Protein AF-A0A0Q8QS57-F1 (afdb_monomer_lite)

Secondary structure (DSSP, 8-state):
-------------------THHHHHHHHHHHHHHHHHHHHHHHHHHHHHHHTTT-HHHHHHHHHHHHHHHHHHHHHHHHHHHHHHHHHHHHHHHHHHHT--

Radius of gyration: 24.94 Å; chains: 1; bounding box: 42×61×68 Å

Foldseek 3Di:
DDDDDDDDDPDDPPPPPPPPVNLVVLVVVLQVLLVVLQVLLVVLQVVLVVCCPPNVVSSVVSNVSSVVSNVVSVVSVVVNVVVVVVVVVVVVVVCVVVVVD

pLDDT: mean 86.12, std 20.09, range [37.53, 98.81]

Sequence (101 aa):
MTETCTPGAPDGEASVTLPDDSMDRLRTMLMTQATDLDVMFAELIGKAATNIDQWPTTAERLVRLALRAQSNCRASLDTLARAERALLRAREREAIRNGDA

Structure (mmCIF, N/CA/C/O backbone):
data_AF-A0A0Q8QS57-F1
#
_entry.id   AF-A0A0Q8QS57-F1
#
loop_
_atom_site.group_PDB
_atom_site.id
_atom_site.type_symbol
_atom_site.label_atom_id
_atom_site.label_alt_id
_atom_site.label_comp_id
_atom_site.label_asym_id
_atom_site.label_entity_id
_atom_site.label_seq_id
_atom_site.pdbx_PDB_ins_code
_atom_site.Cartn_x
_atom_site.Cartn_y
_atom_site.Cartn_z
_atom_site.occupancy
_atom_site.B_iso_or_equiv
_atom_site.auth_seq_id
_atom_site.auth_comp_id
_atom_site.auth_asym_id
_atom_site.auth_atom_id
_atom_site.pdbx_PDB_model_num
ATOM 1 N N . MET A 1 1 ? 18.694 48.464 -44.560 1.00 39.12 1 MET A N 1
ATOM 2 C CA . MET A 1 1 ? 19.518 47.289 -44.214 1.00 39.12 1 MET A CA 1
ATOM 3 C C . MET A 1 1 ? 19.051 46.803 -42.857 1.00 39.12 1 MET A C 1
ATOM 5 O O . MET A 1 1 ? 19.425 47.388 -41.855 1.00 39.12 1 MET A O 1
ATOM 9 N N . THR A 1 2 ? 18.134 45.843 -42.839 1.00 39.44 2 THR A N 1
ATOM 10 C CA . THR A 1 2 ? 17.601 45.232 -41.616 1.00 39.44 2 THR A CA 1
ATOM 11 C C . THR A 1 2 ? 18.041 43.778 -41.621 1.00 39.44 2 THR A C 1
ATOM 13 O O . THR A 1 2 ? 17.672 43.039 -42.534 1.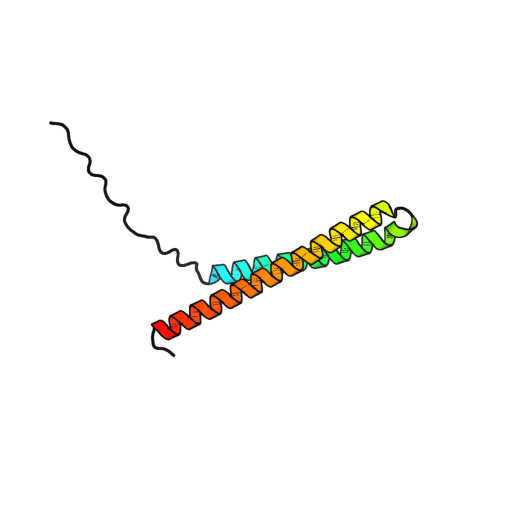00 39.44 2 THR A O 1
ATOM 16 N N . GLU A 1 3 ? 18.883 43.413 -40.658 1.00 42.62 3 GLU A N 1
ATOM 17 C CA . GLU A 1 3 ? 19.340 42.043 -40.441 1.00 42.62 3 GLU A CA 1
ATOM 18 C C . GLU A 1 3 ? 18.151 41.123 -40.156 1.00 42.62 3 GLU A C 1
ATOM 20 O O . GLU A 1 3 ? 17.318 41.381 -39.287 1.00 42.62 3 GLU A O 1
ATOM 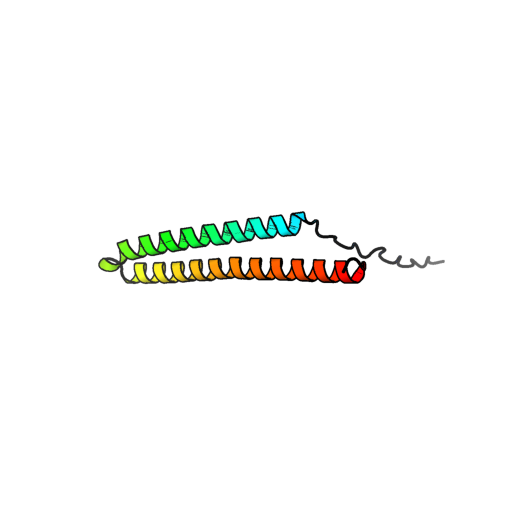25 N N . THR A 1 4 ? 18.076 40.039 -40.918 1.00 39.94 4 THR A N 1
ATOM 26 C CA . THR A 1 4 ? 17.167 38.923 -40.692 1.00 39.94 4 THR A CA 1
ATOM 27 C C . THR A 1 4 ? 17.782 38.006 -39.640 1.00 39.94 4 THR A C 1
ATOM 29 O O . THR A 1 4 ? 18.767 37.324 -39.913 1.00 39.94 4 THR A O 1
ATOM 32 N N . CYS A 1 5 ? 17.204 37.993 -38.440 1.00 37.53 5 CYS A N 1
ATOM 33 C CA . CYS A 1 5 ? 17.511 37.005 -37.411 1.00 37.53 5 CYS A CA 1
ATOM 34 C C . CYS A 1 5 ? 16.908 35.653 -37.824 1.00 37.53 5 CYS A C 1
ATOM 36 O O . CYS A 1 5 ? 15.688 35.482 -37.844 1.00 37.53 5 CYS A O 1
ATOM 38 N N . THR A 1 6 ? 17.765 34.713 -38.205 1.00 51.81 6 THR A N 1
ATOM 39 C CA . THR A 1 6 ? 17.410 33.317 -38.469 1.00 51.81 6 THR A CA 1
ATOM 40 C C . THR A 1 6 ? 17.229 32.590 -37.130 1.00 51.81 6 THR A C 1
ATOM 42 O O . THR A 1 6 ? 18.133 32.665 -36.295 1.00 51.81 6 THR A O 1
ATOM 45 N N . PRO A 1 7 ? 16.122 31.867 -36.881 1.00 48.03 7 PRO A N 1
ATOM 46 C CA . PRO A 1 7 ? 15.993 31.064 -35.673 1.00 48.03 7 PRO A CA 1
ATOM 47 C C . PRO A 1 7 ? 16.840 29.793 -35.819 1.00 48.03 7 PRO A C 1
ATOM 49 O O . PRO A 1 7 ? 16.558 28.938 -36.659 1.00 48.03 7 PRO A O 1
ATOM 52 N N . GLY A 1 8 ? 17.900 29.693 -35.014 1.00 45.22 8 GLY A N 1
ATOM 53 C CA . GLY A 1 8 ? 18.661 28.459 -34.835 1.00 45.22 8 GLY A CA 1
ATOM 54 C C . GLY A 1 8 ? 17.764 27.367 -34.254 1.00 45.22 8 GLY A C 1
ATOM 55 O O . GLY A 1 8 ? 16.983 27.618 -33.334 1.00 45.22 8 GLY A O 1
ATOM 56 N N . ALA A 1 9 ? 17.849 26.173 -34.835 1.00 53.62 9 ALA A N 1
ATOM 57 C CA . ALA A 1 9 ? 17.140 24.992 -34.370 1.00 53.62 9 ALA A CA 1
ATOM 58 C C . ALA A 1 9 ? 17.537 24.665 -32.917 1.00 53.62 9 ALA A C 1
ATOM 60 O O . ALA A 1 9 ? 18.713 24.803 -32.576 1.00 53.62 9 ALA A O 1
ATOM 61 N N . PRO A 1 10 ? 16.608 24.220 -32.053 1.00 54.84 10 PRO A N 1
ATOM 62 C CA . PRO A 1 10 ? 17.003 23.598 -30.802 1.00 54.84 10 PRO A CA 1
ATOM 63 C C . PRO A 1 10 ? 17.635 22.241 -31.122 1.00 54.84 10 PRO A C 1
ATOM 65 O O . PRO A 1 10 ? 16.951 21.274 -31.460 1.00 54.84 10 PRO A O 1
ATOM 68 N N . ASP A 1 11 ? 18.962 22.215 -31.056 1.00 48.53 11 ASP A N 1
ATOM 69 C CA . ASP A 1 11 ? 19.768 21.007 -31.056 1.00 48.53 11 ASP A CA 1
ATOM 70 C C . ASP A 1 11 ? 19.328 20.068 -29.930 1.00 48.53 11 ASP A C 1
ATOM 72 O O . ASP A 1 11 ? 19.169 20.473 -28.778 1.00 48.53 11 ASP A O 1
ATOM 76 N N . GLY A 1 12 ? 19.228 18.788 -30.280 1.00 48.16 12 GLY A N 1
ATOM 77 C CA . GLY A 1 12 ? 19.364 17.685 -29.343 1.00 48.16 12 GLY A CA 1
ATOM 78 C C . GLY A 1 12 ? 18.121 17.399 -28.515 1.00 48.16 12 GLY A C 1
ATOM 79 O O . GLY A 1 12 ? 17.920 17.954 -27.437 1.00 48.16 12 GLY A O 1
ATOM 80 N N . GLU A 1 13 ? 17.354 16.403 -28.957 1.00 42.34 13 GLU A N 1
ATOM 81 C CA . GLU A 1 13 ? 16.586 15.583 -28.031 1.00 42.34 13 GLU A CA 1
ATOM 82 C C . GLU A 1 13 ? 17.560 15.024 -26.991 1.00 42.34 13 GLU A C 1
ATOM 84 O O . GLU A 1 13 ? 18.310 14.080 -27.244 1.00 42.34 13 GLU A O 1
ATOM 89 N N . ALA A 1 14 ? 17.595 15.658 -25.821 1.00 40.78 14 ALA A N 1
ATOM 90 C CA . ALA A 1 14 ? 18.214 15.089 -24.648 1.00 40.78 14 ALA A CA 1
ATOM 91 C C . ALA A 1 14 ? 17.465 13.784 -24.370 1.00 40.78 14 ALA A C 1
ATOM 93 O O . ALA A 1 14 ? 16.377 13.797 -23.790 1.00 40.78 14 ALA A O 1
ATOM 94 N N . SER A 1 15 ? 18.024 12.654 -24.813 1.00 44.19 15 SER A N 1
ATOM 95 C CA . SER A 1 15 ? 17.601 11.356 -24.320 1.00 44.19 15 SER A CA 1
ATOM 96 C C . SER A 1 15 ? 17.883 11.390 -22.825 1.00 44.19 15 SER A C 1
ATOM 98 O O . SER A 1 15 ? 19.026 11.248 -22.386 1.00 44.19 15 SER A O 1
ATOM 100 N N . VAL A 1 16 ? 16.854 11.676 -22.032 1.00 49.44 16 VAL A N 1
ATOM 101 C CA . VAL A 1 16 ? 16.900 11.488 -20.590 1.00 49.44 16 VAL A CA 1
ATOM 102 C C . VAL A 1 16 ? 17.007 9.985 -20.399 1.00 49.44 16 VAL A C 1
ATOM 104 O O . VAL A 1 16 ? 16.013 9.271 -20.289 1.00 49.44 16 VAL A O 1
ATOM 107 N N . THR A 1 17 ? 18.239 9.489 -20.434 1.00 48.50 17 THR A N 1
ATOM 108 C CA . THR A 1 17 ? 18.583 8.168 -19.948 1.00 48.50 17 THR A CA 1
ATOM 109 C C . THR A 1 17 ? 18.347 8.257 -18.453 1.00 48.50 17 THR A C 1
ATOM 111 O O . THR A 1 17 ? 19.196 8.754 -17.717 1.00 48.50 17 THR A O 1
ATOM 114 N N . LEU A 1 18 ? 17.137 7.902 -18.014 1.00 54.28 18 LEU A N 1
ATOM 115 C CA . LEU A 1 18 ? 16.846 7.729 -16.598 1.00 54.28 18 LEU A CA 1
ATOM 116 C C . LEU A 1 18 ? 17.911 6.761 -16.072 1.00 54.28 18 LEU A C 1
ATOM 118 O O . LEU A 1 18 ? 17.961 5.627 -16.554 1.00 54.28 18 LEU A O 1
ATOM 122 N N . PRO A 1 19 ? 18.800 7.194 -15.161 1.00 62.84 19 PRO A N 1
ATOM 123 C CA . PRO A 1 19 ? 19.812 6.303 -14.613 1.00 62.84 19 PRO A CA 1
ATOM 124 C C . PRO A 1 19 ? 19.113 5.088 -14.001 1.00 62.84 19 PRO A C 1
ATOM 126 O O . PRO A 1 19 ? 18.013 5.254 -13.473 1.00 62.84 19 PRO A O 1
ATOM 129 N N . ASP A 1 20 ? 19.727 3.903 -14.032 1.00 63.94 20 ASP A N 1
ATOM 130 C CA . ASP A 1 20 ? 19.178 2.666 -13.430 1.00 63.94 20 ASP A CA 1
ATOM 131 C C . ASP A 1 20 ? 18.755 2.897 -11.948 1.00 63.94 20 ASP A C 1
ATOM 133 O O . ASP A 1 20 ? 17.744 2.371 -11.485 1.00 63.94 20 ASP A O 1
ATOM 137 N N . ASP A 1 21 ? 19.417 3.847 -11.266 1.00 77.44 21 ASP A N 1
ATOM 138 C CA . ASP A 1 21 ? 19.077 4.415 -9.942 1.00 77.44 21 ASP A CA 1
ATOM 139 C C . ASP A 1 21 ? 17.618 4.928 -9.826 1.00 77.44 21 ASP A C 1
ATOM 141 O O . ASP A 1 21 ? 17.012 4.930 -8.758 1.00 77.44 21 ASP A O 1
ATOM 145 N N . SER A 1 22 ? 16.988 5.327 -10.929 1.00 87.25 22 SER A N 1
ATOM 146 C CA . SER A 1 22 ? 15.606 5.828 -10.946 1.00 87.25 22 SER A CA 1
ATOM 147 C C . SER A 1 22 ? 14.600 4.742 -10.564 1.00 87.25 22 SER A C 1
ATOM 149 O O . SER A 1 22 ? 13.637 5.016 -9.843 1.00 87.25 22 SER A O 1
ATOM 151 N N . MET A 1 23 ? 14.825 3.506 -11.019 1.00 91.12 23 MET A N 1
ATOM 152 C CA . MET A 1 23 ? 13.970 2.368 -10.677 1.00 91.12 23 MET A CA 1
ATOM 153 C C . MET A 1 23 ? 14.195 1.910 -9.237 1.00 91.12 23 MET A C 1
ATOM 155 O O . MET A 1 23 ? 13.224 1.604 -8.544 1.00 91.12 23 MET A O 1
ATOM 159 N N . ASP A 1 24 ? 15.435 1.952 -8.751 1.00 92.19 24 ASP A N 1
ATOM 160 C CA . ASP A 1 24 ? 15.755 1.644 -7.354 1.00 92.19 24 ASP A CA 1
ATOM 161 C C . ASP A 1 24 ? 15.137 2.665 -6.387 1.00 92.19 24 ASP A C 1
ATOM 163 O O . ASP A 1 24 ? 14.552 2.293 -5.361 1.00 92.19 24 ASP A O 1
ATOM 167 N N . ARG A 1 25 ? 15.160 3.955 -6.744 1.00 93.44 25 ARG A N 1
ATOM 168 C CA . ARG A 1 25 ? 14.460 5.015 -6.001 1.00 93.44 25 ARG A CA 1
ATOM 169 C C . ARG A 1 25 ? 12.949 4.818 -6.006 1.00 93.44 25 ARG A C 1
ATOM 171 O O . ARG A 1 25 ? 12.326 4.932 -4.950 1.00 93.44 25 ARG A O 1
ATOM 178 N N . LEU A 1 26 ? 12.356 4.495 -7.159 1.00 94.75 26 LEU A N 1
ATOM 179 C CA . LEU A 1 26 ? 10.921 4.212 -7.271 1.00 94.75 26 LEU A CA 1
ATOM 180 C C . LEU A 1 26 ? 10.524 3.016 -6.396 1.00 94.75 26 LEU A C 1
ATOM 182 O O . LEU A 1 26 ? 9.553 3.103 -5.643 1.00 94.75 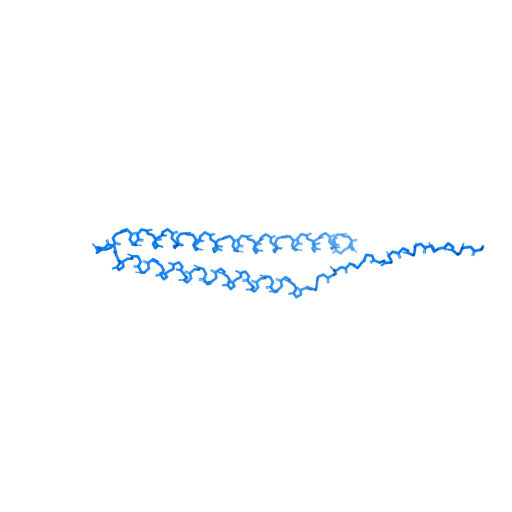26 LEU A O 1
ATOM 186 N N . ARG A 1 27 ? 11.295 1.924 -6.459 1.00 96.50 27 ARG A N 1
ATOM 187 C CA . ARG A 1 27 ? 11.100 0.729 -5.632 1.00 96.50 27 ARG A CA 1
ATOM 188 C C . ARG A 1 27 ? 11.162 1.065 -4.152 1.00 96.50 27 ARG A C 1
ATOM 190 O O . ARG A 1 27 ? 10.256 0.688 -3.413 1.00 96.50 27 ARG A O 1
ATOM 197 N N . THR A 1 28 ? 12.196 1.789 -3.736 1.00 97.19 28 THR A N 1
ATOM 198 C CA . THR A 1 28 ? 12.370 2.208 -2.342 1.00 97.19 28 THR A CA 1
ATOM 199 C C . THR A 1 28 ? 11.181 3.043 -1.880 1.00 97.19 28 THR A C 1
ATOM 201 O O . THR A 1 28 ? 10.555 2.716 -0.878 1.00 97.19 28 THR A O 1
ATOM 204 N N . MET A 1 29 ? 10.801 4.067 -2.648 1.00 97.75 29 MET A N 1
ATOM 205 C CA . MET A 1 29 ? 9.674 4.938 -2.318 1.00 97.75 29 MET A CA 1
ATOM 206 C C . MET A 1 29 ? 8.356 4.161 -2.195 1.00 97.75 29 MET A C 1
ATOM 208 O O . MET A 1 29 ? 7.640 4.333 -1.210 1.00 97.75 29 MET A O 1
ATOM 212 N N . LEU A 1 30 ? 8.022 3.309 -3.170 1.00 98.19 30 LEU A N 1
ATOM 213 C CA . LEU A 1 30 ? 6.758 2.566 -3.169 1.00 98.19 30 LEU A CA 1
ATOM 214 C C . LEU A 1 30 ? 6.709 1.492 -2.075 1.00 98.19 30 LEU A C 1
ATOM 216 O O . LEU A 1 30 ? 5.648 1.292 -1.486 1.00 98.19 30 LEU A O 1
ATOM 220 N N . MET A 1 31 ? 7.835 0.840 -1.766 1.00 98.44 31 MET A N 1
ATOM 221 C CA . MET A 1 31 ? 7.917 -0.114 -0.654 1.00 98.44 31 MET A CA 1
ATOM 222 C C . MET A 1 31 ? 7.775 0.575 0.705 1.00 98.44 31 MET A C 1
ATOM 224 O O . MET A 1 31 ? 7.033 0.084 1.558 1.00 98.44 31 MET A O 1
ATOM 228 N N . THR A 1 32 ? 8.422 1.729 0.901 1.00 98.38 32 THR A N 1
ATOM 229 C CA . THR A 1 32 ? 8.247 2.537 2.116 1.00 98.38 32 THR A CA 1
ATOM 230 C C . THR A 1 32 ? 6.792 2.970 2.273 1.00 98.38 32 THR A C 1
ATOM 232 O O . THR A 1 32 ? 6.192 2.714 3.312 1.00 98.38 32 THR A O 1
ATOM 235 N N . GLN A 1 33 ? 6.172 3.512 1.218 1.00 98.44 33 GLN A N 1
ATOM 236 C CA . GLN A 1 33 ? 4.754 3.889 1.249 1.00 98.44 33 GLN A CA 1
ATOM 237 C C . GLN A 1 33 ? 3.837 2.707 1.583 1.00 98.44 33 GLN A C 1
ATOM 239 O O . GLN A 1 33 ? 2.922 2.853 2.390 1.00 98.44 33 GLN A O 1
ATOM 244 N N . ALA A 1 34 ? 4.065 1.539 0.972 1.00 98.62 34 ALA A N 1
ATOM 245 C CA . ALA A 1 34 ? 3.267 0.348 1.248 1.00 98.62 34 ALA A CA 1
ATOM 246 C C . ALA A 1 34 ? 3.385 -0.083 2.719 1.00 98.62 34 ALA A C 1
ATOM 248 O O . ALA A 1 34 ? 2.373 -0.418 3.333 1.00 98.62 34 ALA A O 1
ATOM 249 N N . THR A 1 35 ? 4.593 -0.018 3.282 1.00 98.56 35 THR A N 1
ATOM 250 C CA . THR A 1 35 ? 4.861 -0.353 4.688 1.00 98.56 35 THR A CA 1
ATOM 251 C C . THR A 1 35 ? 4.171 0.631 5.635 1.00 98.56 35 THR A C 1
ATOM 253 O O . THR A 1 35 ? 3.451 0.210 6.538 1.00 98.56 35 THR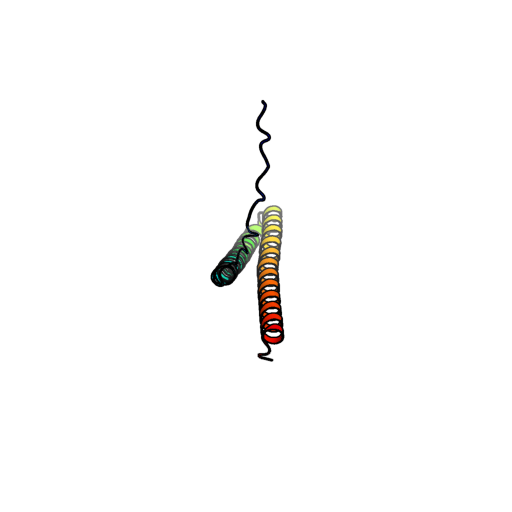 A O 1
ATOM 256 N N . ASP A 1 36 ? 4.308 1.937 5.396 1.00 98.62 36 ASP A N 1
ATOM 257 C CA . ASP A 1 36 ? 3.693 2.974 6.233 1.00 98.62 36 ASP A CA 1
ATOM 258 C C . ASP A 1 36 ? 2.158 2.888 6.225 1.00 98.62 36 ASP A C 1
ATOM 260 O O . ASP A 1 36 ? 1.501 3.074 7.252 1.00 98.62 36 ASP A O 1
ATOM 264 N N . LEU A 1 37 ? 1.565 2.571 5.070 1.00 98.75 37 LEU A N 1
ATOM 265 C CA . LEU A 1 37 ? 0.118 2.406 4.926 1.00 98.75 37 LEU A CA 1
ATOM 266 C C . LEU A 1 37 ? -0.409 1.147 5.628 1.00 98.75 37 LEU A C 1
ATOM 268 O O . LEU A 1 37 ? -1.530 1.173 6.141 1.00 98.75 37 LEU A O 1
ATOM 272 N N . ASP A 1 38 ? 0.375 0.068 5.674 1.00 98.44 38 ASP A N 1
ATOM 273 C CA . ASP A 1 38 ? 0.027 -1.144 6.424 1.00 98.44 38 ASP A CA 1
ATOM 274 C C . ASP A 1 38 ? 0.080 -0.902 7.940 1.00 98.44 38 ASP A C 1
ATOM 276 O O . ASP A 1 38 ? -0.869 -1.221 8.662 1.00 98.44 38 ASP A O 1
ATOM 280 N N . VAL A 1 39 ? 1.121 -0.209 8.417 1.00 98.62 39 VAL A N 1
ATOM 281 C CA .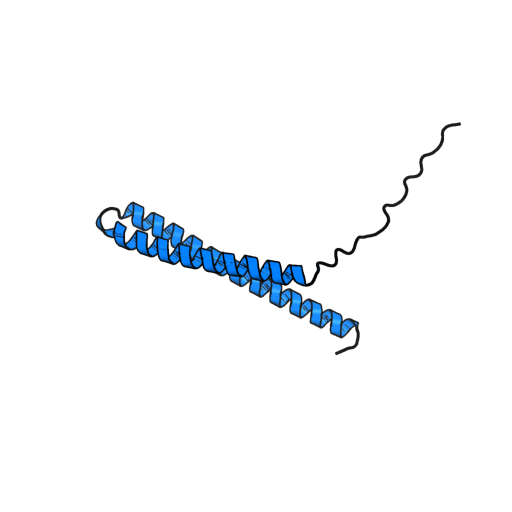 VAL A 1 39 ? 1.210 0.245 9.815 1.00 98.62 39 VAL A CA 1
ATOM 282 C C . VAL A 1 39 ? 0.019 1.140 10.165 1.00 98.62 39 VAL A C 1
ATOM 284 O O . VAL A 1 39 ? -0.656 0.918 11.172 1.00 98.62 39 VAL A O 1
ATOM 287 N N . MET A 1 40 ? -0.310 2.109 9.304 1.00 98.69 40 MET A N 1
ATOM 288 C CA . MET A 1 40 ? -1.460 2.992 9.503 1.00 98.69 40 MET A CA 1
ATOM 289 C C . MET A 1 40 ? -2.783 2.217 9.549 1.00 98.69 40 MET A C 1
ATOM 291 O O . MET A 1 40 ? -3.644 2.524 10.376 1.00 98.69 40 MET A O 1
ATOM 295 N N . PHE A 1 41 ? -2.959 1.201 8.698 1.00 98.81 41 PHE A N 1
ATOM 296 C CA . PHE A 1 41 ? -4.121 0.313 8.753 1.00 98.81 41 PHE A CA 1
ATOM 297 C C . PHE A 1 41 ? -4.225 -0.373 10.121 1.00 98.81 41 PHE A C 1
ATOM 299 O O . PHE A 1 41 ? -5.273 -0.276 10.765 1.00 98.81 41 PHE A O 1
ATOM 306 N N . ALA A 1 42 ? -3.147 -1.007 10.587 1.00 98.69 42 ALA A N 1
ATOM 307 C CA . ALA A 1 42 ? -3.129 -1.718 11.862 1.00 98.69 42 ALA A CA 1
ATOM 308 C C . ALA A 1 42 ? -3.450 -0.786 13.044 1.00 98.69 42 ALA A C 1
ATOM 310 O O . ALA A 1 42 ? -4.293 -1.111 13.886 1.00 98.69 42 ALA A O 1
ATOM 311 N N . GLU A 1 43 ? -2.855 0.409 13.073 1.00 98.69 43 GLU A N 1
ATOM 312 C CA . GLU A 1 43 ? -3.137 1.406 14.105 1.00 98.69 43 GLU A CA 1
ATOM 313 C C . GLU A 1 43 ? -4.598 1.865 14.111 1.00 98.69 43 GLU A C 1
ATOM 315 O O . GLU A 1 43 ? -5.205 2.005 15.175 1.00 98.69 43 GLU A O 1
ATOM 320 N N . LEU A 1 44 ? -5.167 2.143 12.935 1.00 98.81 44 LEU A N 1
ATOM 321 C CA . LEU A 1 44 ? -6.541 2.627 12.816 1.00 98.81 44 LEU A CA 1
ATOM 322 C C . LEU A 1 44 ? -7.554 1.553 13.218 1.00 98.81 44 LEU A C 1
ATOM 324 O O . LEU A 1 44 ? -8.538 1.882 13.878 1.00 98.81 44 LEU A O 1
ATOM 328 N N . ILE A 1 45 ? -7.301 0.285 12.882 1.00 98.62 45 ILE A N 1
ATOM 329 C CA . ILE A 1 45 ? -8.116 -0.842 13.353 1.00 98.62 45 ILE A CA 1
ATOM 330 C C . ILE A 1 45 ? -8.014 -0.990 14.873 1.00 98.62 45 ILE A C 1
ATOM 332 O O . ILE A 1 45 ? -9.044 -1.113 15.536 1.00 98.62 45 ILE A O 1
ATOM 336 N N . GLY A 1 46 ? -6.808 -0.899 15.443 1.00 98.56 46 GLY A N 1
ATOM 337 C CA . GLY A 1 46 ? -6.618 -0.924 16.895 1.00 98.56 46 GLY A CA 1
ATOM 338 C C . GLY A 1 46 ? -7.388 0.197 17.601 1.00 98.56 46 GLY A C 1
ATOM 339 O O . GLY A 1 46 ? -8.118 -0.053 18.559 1.00 98.56 46 GLY A O 1
ATOM 340 N N . LYS A 1 47 ? -7.308 1.426 17.076 1.00 98.44 47 LYS A N 1
ATOM 341 C CA . LYS A 1 47 ? -8.072 2.583 17.576 1.00 98.44 47 LYS A CA 1
ATOM 342 C C . LYS A 1 47 ? -9.584 2.391 17.401 1.00 98.44 47 LYS A C 1
ATOM 344 O O . LYS A 1 47 ? -10.350 2.798 18.269 1.00 98.44 47 LYS A O 1
ATOM 349 N N . ALA A 1 48 ? -10.042 1.780 16.309 1.00 98.62 48 ALA A N 1
ATOM 350 C CA . ALA A 1 48 ? -11.464 1.512 16.103 1.00 98.62 48 ALA A CA 1
ATOM 351 C C . ALA A 1 48 ? -12.010 0.511 17.129 1.00 98.62 48 ALA A C 1
ATOM 353 O O . ALA A 1 48 ? -13.079 0.743 17.692 1.00 98.62 48 ALA A O 1
ATOM 354 N N . ALA A 1 49 ? -11.259 -0.556 17.412 1.00 98.31 49 ALA A N 1
ATOM 355 C CA . ALA A 1 49 ? -11.649 -1.583 18.373 1.00 98.31 49 ALA A CA 1
ATOM 356 C C . ALA A 1 49 ? -11.839 -1.016 19.789 1.00 98.31 49 ALA A C 1
ATOM 358 O O . ALA A 1 49 ? -12.802 -1.367 20.459 1.00 98.31 49 ALA A O 1
ATOM 359 N N . THR A 1 50 ? -10.986 -0.082 20.225 1.00 98.06 50 THR A N 1
ATOM 360 C CA . THR A 1 50 ? -11.130 0.559 21.547 1.00 98.06 50 THR A CA 1
ATOM 361 C C . THR A 1 50 ? -12.274 1.574 21.620 1.00 98.06 50 THR A C 1
ATOM 363 O O . THR A 1 50 ? -12.696 1.943 22.713 1.00 98.06 50 THR A O 1
ATOM 366 N N . ASN A 1 51 ? -12.786 2.036 20.474 1.00 97.50 51 ASN A N 1
ATOM 367 C CA . ASN A 1 51 ? -13.853 3.033 20.398 1.00 97.50 51 ASN A CA 1
ATOM 368 C C . ASN A 1 51 ? -15.239 2.427 20.141 1.00 97.50 51 ASN A C 1
ATOM 370 O O . ASN A 1 51 ? -16.221 3.154 20.246 1.00 97.50 51 ASN A O 1
ATOM 374 N N . ILE A 1 52 ? -15.353 1.142 19.790 1.00 96.56 52 ILE A N 1
ATOM 375 C CA . ILE A 1 52 ? -16.605 0.579 19.259 1.00 96.56 52 ILE A CA 1
ATOM 376 C C . ILE A 1 52 ? -17.766 0.608 20.263 1.00 96.56 52 ILE A C 1
ATOM 378 O O . ILE A 1 52 ? -18.893 0.896 19.869 1.00 96.56 52 ILE A O 1
ATOM 382 N N . ASP A 1 53 ? -17.479 0.400 21.549 1.00 97.38 53 ASP A N 1
ATOM 383 C CA . ASP A 1 53 ? -18.510 0.303 22.587 1.00 97.38 53 ASP A CA 1
ATOM 384 C C . ASP A 1 53 ? -19.051 1.675 23.012 1.00 97.38 53 ASP A C 1
ATOM 386 O O . ASP A 1 53 ? -20.252 1.847 23.211 1.00 97.38 53 ASP A O 1
ATOM 390 N N . GLN A 1 54 ? -18.167 2.670 23.151 1.00 97.88 54 GLN A N 1
ATOM 391 C CA . GLN A 1 54 ? -18.529 4.010 23.641 1.00 97.88 54 GLN A CA 1
ATOM 392 C C . GLN A 1 54 ? -18.782 5.014 22.510 1.00 97.88 54 GLN A C 1
ATOM 394 O O . GLN A 1 54 ? -19.596 5.924 22.650 1.00 97.88 54 GLN A O 1
ATOM 399 N N . TRP A 1 55 ? -18.086 4.861 21.385 1.00 98.06 55 TRP A N 1
ATOM 400 C CA . TRP A 1 55 ? -18.048 5.823 20.283 1.00 98.06 55 TRP A CA 1
ATOM 401 C C . TRP A 1 55 ? -18.178 5.111 18.923 1.00 98.06 55 TRP A C 1
ATOM 403 O O . TRP A 1 55 ? -17.287 5.227 18.072 1.00 98.06 55 TRP A O 1
ATOM 413 N N . PRO A 1 56 ? -19.293 4.402 18.660 1.00 97.56 56 PRO A N 1
ATOM 414 C CA . PRO A 1 56 ? -19.447 3.556 17.472 1.00 97.56 56 PRO A CA 1
ATOM 415 C C . PRO A 1 56 ? -19.286 4.328 16.154 1.00 97.56 56 PRO A C 1
ATOM 417 O O . PRO A 1 56 ? -18.645 3.847 15.221 1.00 97.56 56 PRO A O 1
ATOM 420 N N . THR A 1 57 ? -19.772 5.571 16.081 1.00 98.19 57 THR A N 1
ATOM 421 C CA . THR A 1 57 ? -19.590 6.437 14.901 1.00 98.19 57 THR A CA 1
ATOM 422 C C . THR A 1 57 ? -18.118 6.800 14.664 1.00 98.19 57 THR A C 1
ATOM 424 O O . THR A 1 57 ? -17.676 6.920 13.519 1.00 98.19 57 THR A O 1
ATOM 427 N N . THR A 1 58 ? -17.331 6.976 15.730 1.00 98.31 58 THR A N 1
ATOM 428 C CA . THR A 1 58 ? -15.883 7.219 15.632 1.00 98.31 58 THR A CA 1
ATOM 429 C C . THR A 1 58 ? -15.165 5.959 15.168 1.00 98.31 58 THR A C 1
ATOM 431 O O . THR A 1 58 ? -14.362 6.032 14.237 1.00 98.31 58 THR A O 1
ATOM 434 N N . ALA A 1 59 ? -15.502 4.803 15.747 1.00 98.62 59 ALA A N 1
ATOM 435 C CA . ALA A 1 59 ? -14.962 3.513 15.332 1.00 98.62 59 ALA A CA 1
ATOM 436 C C . ALA A 1 59 ? -15.218 3.246 13.839 1.00 98.62 59 ALA A C 1
ATOM 438 O O . ALA A 1 59 ? -14.292 2.928 13.097 1.00 98.62 59 ALA A O 1
ATOM 439 N N . GLU A 1 60 ? -16.437 3.484 13.357 1.00 98.56 60 GLU A N 1
ATOM 440 C CA . GLU A 1 60 ? -16.795 3.326 11.945 1.00 98.56 60 GLU A CA 1
ATOM 441 C C . GLU A 1 60 ? -15.968 4.245 11.018 1.00 98.56 60 GLU A C 1
ATOM 443 O O . GLU A 1 60 ? -15.500 3.829 9.953 1.00 98.56 60 GLU A O 1
ATOM 448 N N . ARG A 1 61 ? -15.735 5.505 11.416 1.00 98.69 61 ARG A N 1
ATOM 449 C CA . ARG A 1 61 ? -14.872 6.439 10.666 1.00 98.69 61 ARG A CA 1
ATOM 450 C C . ARG A 1 61 ? -13.419 5.965 10.616 1.00 98.69 61 ARG A C 1
ATOM 452 O O . ARG A 1 61 ? -12.807 6.053 9.551 1.00 98.69 61 ARG A O 1
ATOM 459 N N . LEU A 1 62 ? -12.893 5.451 11.726 1.00 98.69 62 LEU A N 1
ATOM 460 C CA . LEU A 1 62 ? -11.545 4.886 11.799 1.00 98.69 62 LEU A CA 1
ATOM 461 C C . LEU A 1 62 ? -11.410 3.649 10.905 1.00 98.69 62 LEU A C 1
ATOM 463 O O . LEU A 1 62 ? -10.461 3.580 10.129 1.00 98.69 62 LEU A O 1
ATOM 467 N N . VAL A 1 63 ? -12.390 2.736 10.914 1.00 98.75 63 VAL A N 1
ATOM 468 C CA . VAL A 1 63 ? -12.414 1.567 10.014 1.00 98.75 63 VAL A CA 1
ATOM 469 C C . VAL A 1 63 ? -12.417 2.000 8.551 1.00 98.75 63 VAL A C 1
ATOM 471 O O . VAL A 1 63 ? -11.629 1.488 7.759 1.00 98.75 63 VAL A O 1
ATOM 474 N N . ARG A 1 64 ? -13.242 2.982 8.167 1.00 98.75 64 ARG A N 1
ATOM 475 C CA . ARG A 1 64 ? -13.229 3.508 6.790 1.00 98.75 64 ARG A CA 1
ATOM 476 C C . ARG A 1 64 ? -11.867 4.064 6.391 1.00 98.75 64 ARG A C 1
ATOM 478 O O . ARG A 1 64 ? -11.435 3.851 5.258 1.00 98.75 64 ARG A O 1
ATOM 485 N N . LEU A 1 65 ? -11.202 4.789 7.289 1.00 98.69 65 LEU A N 1
ATOM 486 C CA . LEU A 1 65 ? -9.864 5.309 7.023 1.00 98.69 65 LEU A CA 1
ATOM 487 C C . LEU A 1 65 ? -8.834 4.174 6.920 1.00 98.69 65 LEU A C 1
ATOM 489 O O . LEU A 1 65 ? -8.012 4.197 6.008 1.00 98.69 65 LEU A O 1
ATOM 493 N N . ALA A 1 66 ? -8.936 3.151 7.771 1.00 98.81 66 ALA A N 1
ATOM 494 C CA . ALA A 1 66 ? -8.079 1.971 7.725 1.00 98.81 66 ALA A CA 1
ATOM 495 C C . ALA A 1 66 ? -8.205 1.251 6.376 1.00 98.81 66 ALA A C 1
ATOM 497 O O . ALA A 1 66 ? -7.209 0.991 5.706 1.00 98.81 66 ALA A O 1
ATOM 498 N N . LEU A 1 67 ? -9.434 0.992 5.919 1.00 98.75 67 LEU A N 1
ATOM 499 C CA . LEU A 1 67 ? -9.679 0.332 4.634 1.00 98.75 67 LEU A CA 1
ATOM 500 C C . LEU A 1 67 ? -9.128 1.138 3.450 1.00 98.75 67 LEU A C 1
ATOM 502 O O . LEU A 1 67 ? -8.626 0.555 2.489 1.00 98.75 67 LEU A O 1
ATOM 506 N N . ARG A 1 68 ? -9.161 2.475 3.525 1.00 98.75 68 ARG A N 1
ATOM 507 C CA . ARG A 1 68 ? -8.500 3.340 2.536 1.00 98.75 68 ARG A CA 1
ATOM 508 C C . ARG A 1 68 ? -6.979 3.198 2.579 1.00 98.75 68 ARG A C 1
ATOM 510 O O . ARG A 1 68 ? -6.378 3.055 1.520 1.00 98.75 68 ARG A O 1
ATOM 517 N N . ALA A 1 69 ? -6.368 3.186 3.766 1.00 98.75 69 ALA A N 1
ATOM 518 C CA . ALA A 1 69 ? -4.929 2.962 3.911 1.00 98.75 69 ALA A CA 1
ATOM 519 C C . ALA A 1 69 ? -4.511 1.608 3.307 1.00 98.75 69 ALA A C 1
ATOM 521 O O . ALA A 1 69 ? -3.622 1.559 2.461 1.00 98.75 69 ALA A O 1
ATOM 522 N N . GLN A 1 70 ? -5.242 0.533 3.619 1.00 98.62 70 GLN A N 1
ATOM 523 C CA . GLN A 1 70 ? -5.007 -0.793 3.039 1.00 98.62 70 GLN A CA 1
ATOM 524 C C . GLN A 1 70 ? -5.176 -0.807 1.509 1.00 98.62 70 GLN A C 1
ATOM 526 O O . GLN A 1 70 ? -4.379 -1.421 0.799 1.00 98.62 70 GLN A O 1
ATOM 531 N N . SER A 1 71 ? -6.205 -0.140 0.978 1.00 98.62 71 SER A N 1
ATOM 532 C CA . SER A 1 71 ? -6.403 -0.021 -0.472 1.00 98.62 71 SER A CA 1
ATOM 533 C C . SER A 1 71 ? -5.225 0.685 -1.145 1.00 98.62 71 SER A C 1
ATOM 535 O O . SER A 1 71 ? -4.759 0.241 -2.192 1.00 98.62 71 SER A O 1
ATOM 537 N N . ASN A 1 72 ? -4.718 1.757 -0.535 1.00 98.50 72 ASN A N 1
ATOM 538 C CA . ASN A 1 72 ? -3.575 2.499 -1.057 1.00 98.50 72 ASN A CA 1
ATOM 539 C C . ASN A 1 72 ? -2.277 1.681 -0.964 1.00 98.50 72 ASN A C 1
ATOM 541 O O . ASN A 1 72 ? -1.497 1.701 -1.909 1.00 98.50 72 ASN A O 1
ATOM 545 N N . CYS A 1 73 ? -2.081 0.898 0.106 1.00 98.44 73 CYS A N 1
ATOM 546 C CA . CYS A 1 73 ? -0.951 -0.029 0.234 1.00 9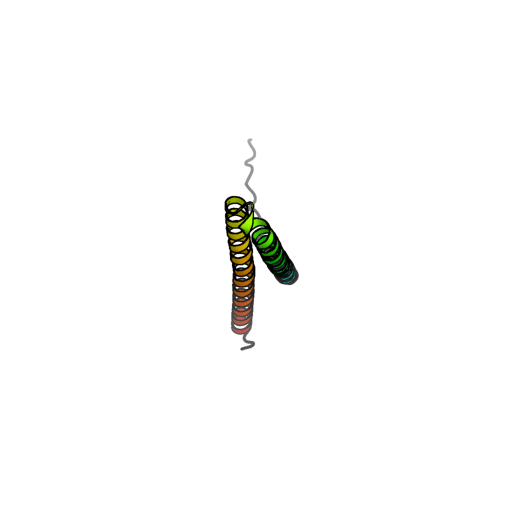8.44 73 CYS A CA 1
ATOM 547 C C . CYS A 1 73 ? -0.908 -0.998 -0.959 1.00 98.44 73 CYS A C 1
ATOM 549 O O . CYS A 1 73 ? 0.101 -1.103 -1.660 1.00 98.44 73 CYS A O 1
ATOM 551 N N . ARG A 1 74 ? -2.047 -1.640 -1.263 1.00 98.44 74 ARG A N 1
ATOM 552 C CA . ARG A 1 74 ? -2.174 -2.536 -2.424 1.00 98.44 74 ARG A CA 1
ATOM 553 C C . ARG A 1 74 ? -1.902 -1.815 -3.745 1.00 98.44 74 ARG A C 1
ATOM 555 O O . ARG A 1 74 ? -1.281 -2.399 -4.628 1.00 98.44 74 ARG A O 1
ATOM 562 N N . ALA A 1 75 ? -2.334 -0.561 -3.880 1.00 98.56 75 ALA A N 1
ATOM 563 C CA . ALA A 1 75 ? -2.080 0.238 -5.075 1.00 98.56 75 ALA A CA 1
ATOM 564 C C . ALA A 1 75 ? -0.585 0.560 -5.265 1.00 98.56 75 ALA A C 1
ATOM 566 O O . ALA A 1 75 ? -0.089 0.470 -6.390 1.00 98.56 75 ALA A O 1
ATOM 567 N N . SER A 1 76 ? 0.152 0.870 -4.192 1.00 98.19 76 SER A N 1
ATOM 568 C CA . SER A 1 76 ? 1.609 1.070 -4.249 1.00 98.19 76 SER A CA 1
ATOM 569 C C . SER A 1 76 ? 2.333 -0.202 -4.700 1.00 98.19 76 SER A C 1
ATOM 571 O O . SER A 1 76 ? 3.187 -0.143 -5.586 1.00 98.19 76 SER A O 1
ATOM 573 N N . LEU A 1 77 ? 1.939 -1.365 -4.166 1.00 98.50 77 LEU A N 1
ATOM 574 C CA . LEU A 1 77 ? 2.513 -2.659 -4.552 1.00 98.50 77 LEU A CA 1
ATOM 575 C C . LEU A 1 77 ? 2.180 -3.045 -6.002 1.00 98.50 77 LEU A C 1
ATOM 577 O O . LEU A 1 77 ? 3.064 -3.494 -6.731 1.00 98.50 77 LEU A O 1
ATOM 581 N N . ASP A 1 78 ? 0.939 -2.837 -6.455 1.00 98.56 78 ASP A N 1
ATOM 582 C CA . ASP A 1 78 ? 0.561 -3.102 -7.852 1.00 98.56 78 ASP A CA 1
ATOM 583 C C . ASP A 1 78 ? 1.315 -2.177 -8.819 1.00 98.56 78 ASP A C 1
ATOM 585 O O . ASP A 1 78 ? 1.786 -2.619 -9.868 1.00 98.56 78 ASP A O 1
ATOM 589 N N . THR A 1 79 ? 1.499 -0.908 -8.443 1.00 98.25 79 THR A N 1
ATOM 590 C CA . THR A 1 79 ? 2.286 0.058 -9.224 1.00 98.25 79 THR A CA 1
ATOM 591 C C . THR A 1 79 ? 3.733 -0.402 -9.366 1.00 98.25 79 THR A C 1
ATOM 593 O O . THR A 1 79 ? 4.257 -0.428 -10.481 1.00 98.25 79 THR A O 1
ATOM 596 N N . LEU A 1 80 ? 4.361 -0.840 -8.270 1.00 97.81 80 LEU A N 1
ATOM 597 C CA . LEU A 1 80 ? 5.723 -1.366 -8.298 1.00 97.81 80 LEU A CA 1
ATOM 598 C C . LEU A 1 80 ? 5.825 -2.618 -9.179 1.00 97.81 80 LEU A C 1
ATOM 600 O O . LEU A 1 80 ? 6.659 -2.673 -10.079 1.00 97.81 80 LEU A O 1
ATOM 604 N N . ALA A 1 81 ? 4.915 -3.579 -9.008 1.00 98.12 81 ALA A N 1
ATOM 605 C CA . ALA A 1 81 ? 4.892 -4.795 -9.817 1.00 98.12 81 ALA A CA 1
ATOM 606 C C . ALA A 1 81 ? 4.665 -4.508 -11.313 1.00 98.12 81 ALA A C 1
ATOM 608 O O . ALA A 1 81 ? 5.133 -5.248 -12.182 1.00 98.12 81 ALA A O 1
ATOM 609 N N . ARG A 1 82 ? 3.907 -3.460 -11.663 1.00 98.06 82 ARG A N 1
ATOM 610 C CA . ARG A 1 82 ? 3.759 -3.008 -13.059 1.00 98.06 82 ARG A CA 1
ATOM 611 C C . ARG A 1 82 ? 5.046 -2.386 -13.587 1.00 98.06 82 ARG A C 1
ATOM 613 O O . ARG A 1 82 ? 5.415 -2.695 -14.718 1.00 98.06 82 ARG A O 1
ATOM 620 N N . ALA A 1 83 ? 5.715 -1.560 -12.788 1.00 95.75 83 ALA A N 1
ATOM 621 C CA . ALA A 1 83 ? 6.971 -0.923 -13.163 1.00 95.75 83 ALA A CA 1
ATOM 622 C C . ALA A 1 83 ? 8.089 -1.958 -13.384 1.00 95.75 83 ALA A C 1
ATOM 624 O O . ALA A 1 83 ? 8.738 -1.940 -14.427 1.00 95.75 83 ALA A O 1
ATOM 625 N N . GLU A 1 84 ? 8.244 -2.930 -12.481 1.00 95.19 84 GLU A N 1
ATOM 626 C CA . GLU A 1 84 ? 9.219 -4.023 -12.627 1.00 95.19 84 GLU A CA 1
ATOM 627 C C . GLU A 1 84 ? 8.949 -4.871 -13.878 1.00 95.19 84 GLU A C 1
ATOM 629 O O . GLU A 1 84 ? 9.859 -5.149 -14.660 1.00 95.19 84 GLU A O 1
ATOM 634 N N . ARG A 1 85 ? 7.679 -5.221 -14.136 1.00 96.75 85 ARG A N 1
ATOM 635 C CA . ARG A 1 85 ? 7.291 -5.934 -15.365 1.00 96.75 85 ARG A CA 1
ATOM 636 C C . ARG A 1 85 ? 7.571 -5.122 -16.629 1.00 96.75 85 ARG A C 1
ATOM 638 O O . ARG A 1 85 ? 7.902 -5.706 -17.659 1.00 96.75 85 ARG A O 1
ATOM 645 N N . ALA A 1 86 ? 7.399 -3.802 -16.590 1.00 95.25 86 ALA A N 1
ATOM 646 C CA . ALA A 1 86 ? 7.702 -2.933 -17.723 1.00 95.25 86 ALA A CA 1
ATOM 647 C C . ALA A 1 86 ? 9.211 -2.875 -17.997 1.00 95.25 86 ALA A C 1
ATOM 649 O O . ALA A 1 86 ? 9.614 -3.007 -19.152 1.00 95.25 86 ALA A O 1
ATOM 650 N N . LEU A 1 87 ? 10.028 -2.759 -16.945 1.00 92.50 87 LEU A N 1
ATOM 651 C CA . LEU A 1 87 ? 11.487 -2.755 -17.047 1.00 92.50 87 LEU A CA 1
ATOM 652 C C . LEU A 1 87 ? 12.020 -4.069 -17.626 1.00 92.50 87 LEU A C 1
ATOM 654 O O . LEU A 1 87 ? 12.828 -4.044 -18.550 1.00 92.50 87 LEU A O 1
ATOM 658 N N . LEU A 1 88 ? 11.534 -5.212 -17.132 1.00 93.00 88 LEU A N 1
ATOM 659 C CA . LEU A 1 88 ? 11.938 -6.523 -17.645 1.00 93.00 88 LEU A CA 1
ATOM 660 C C . LEU A 1 88 ? 11.668 -6.640 -19.152 1.00 93.00 88 LEU A C 1
ATOM 662 O O . LEU A 1 88 ? 12.563 -6.979 -19.918 1.00 93.00 88 LEU A O 1
ATOM 666 N N . ARG A 1 89 ? 10.464 -6.257 -19.592 1.00 94.38 89 ARG A N 1
ATOM 667 C CA . ARG A 1 89 ? 10.093 -6.267 -21.016 1.00 94.38 89 ARG A CA 1
ATOM 668 C C . ARG A 1 89 ? 10.926 -5.301 -21.856 1.00 94.38 89 ARG A C 1
ATOM 670 O O . ARG A 1 89 ? 11.148 -5.566 -23.033 1.00 94.38 89 ARG A O 1
ATOM 677 N N . ALA A 1 90 ? 11.333 -4.158 -21.302 1.00 90.81 90 ALA A N 1
ATOM 678 C CA . ALA A 1 90 ? 12.214 -3.222 -21.996 1.00 90.81 90 ALA A CA 1
ATOM 679 C C . ALA A 1 90 ? 13.604 -3.841 -22.211 1.00 90.81 90 ALA A C 1
ATOM 681 O O . ALA A 1 90 ? 14.079 -3.863 -23.344 1.00 90.81 90 ALA A O 1
ATOM 682 N N . ARG A 1 91 ? 14.178 -4.450 -21.165 1.00 90.38 91 ARG A N 1
ATOM 683 C CA . ARG A 1 91 ? 15.467 -5.157 -21.229 1.00 90.38 91 ARG A CA 1
ATOM 684 C C . ARG A 1 91 ? 15.438 -6.333 -22.209 1.00 90.38 91 ARG A C 1
ATOM 686 O O . ARG A 1 91 ? 16.348 -6.477 -23.015 1.00 90.38 91 ARG A O 1
ATOM 693 N N . GLU A 1 92 ? 14.367 -7.128 -22.215 1.00 93.06 92 GLU A N 1
ATOM 694 C CA . GLU A 1 92 ? 14.174 -8.210 -23.197 1.00 93.06 92 GLU A CA 1
ATOM 695 C C . GLU A 1 92 ? 14.151 -7.679 -24.642 1.00 93.06 92 GLU A C 1
ATOM 697 O O . GLU A 1 92 ? 14.779 -8.249 -25.532 1.00 93.06 92 GLU A O 1
ATOM 702 N N . ARG A 1 93 ? 13.463 -6.556 -24.891 1.00 93.06 93 ARG A N 1
ATOM 703 C CA . ARG A 1 93 ? 13.424 -5.920 -26.222 1.00 93.06 93 ARG A CA 1
ATOM 704 C C . ARG A 1 93 ? 14.783 -5.380 -26.650 1.00 93.06 93 ARG A C 1
ATOM 706 O O . ARG A 1 93 ? 15.088 -5.400 -27.839 1.00 93.06 93 ARG A O 1
ATOM 713 N N . GLU A 1 94 ? 15.566 -4.864 -25.712 1.00 91.12 94 GLU A N 1
ATOM 714 C CA . GLU A 1 94 ? 16.931 -4.403 -25.967 1.00 91.12 94 GLU A CA 1
ATOM 715 C C . GLU A 1 94 ? 17.864 -5.571 -26.290 1.00 91.12 94 GLU A C 1
ATOM 717 O O . GLU A 1 94 ? 18.581 -5.487 -27.280 1.00 91.12 94 GLU A O 1
ATOM 722 N N . ALA A 1 95 ? 17.782 -6.690 -25.565 1.00 90.44 95 ALA A N 1
ATOM 723 C CA . ALA A 1 95 ? 18.554 -7.898 -25.870 1.00 90.44 95 ALA A CA 1
ATOM 724 C C . ALA A 1 95 ? 18.247 -8.445 -27.276 1.00 90.44 95 ALA A C 1
ATOM 726 O O . ALA A 1 95 ? 19.159 -8.717 -28.056 1.00 90.44 95 ALA A O 1
ATOM 727 N N . ILE A 1 96 ? 16.961 -8.509 -27.649 1.00 91.56 96 ILE A N 1
ATOM 728 C CA . ILE A 1 96 ? 16.541 -8.903 -29.005 1.00 91.56 96 ILE A CA 1
ATOM 729 C C . ILE A 1 96 ? 17.088 -7.925 -30.056 1.00 91.56 96 ILE A C 1
ATOM 731 O O . ILE A 1 96 ? 17.536 -8.349 -31.118 1.00 91.56 96 ILE A O 1
ATOM 735 N N . ARG A 1 97 ? 17.067 -6.614 -29.776 1.00 89.50 97 ARG A N 1
ATOM 736 C CA . ARG A 1 97 ? 17.607 -5.585 -30.681 1.00 89.50 97 ARG A CA 1
ATOM 737 C C . ARG A 1 97 ? 19.120 -5.711 -30.862 1.00 89.50 97 ARG A C 1
ATOM 739 O O . ARG A 1 97 ? 19.604 -5.493 -31.968 1.00 89.50 97 ARG A O 1
ATOM 746 N N . ASN A 1 98 ? 19.839 -6.039 -29.795 1.00 90.12 98 ASN A N 1
ATOM 747 C CA . ASN A 1 98 ? 21.295 -6.150 -29.795 1.00 90.12 98 ASN A CA 1
ATOM 748 C C . ASN A 1 98 ? 21.789 -7.483 -30.381 1.00 90.12 98 ASN A C 1
ATOM 750 O O . ASN A 1 98 ? 22.972 -7.608 -30.677 1.00 90.12 98 ASN A O 1
ATOM 754 N N . GLY A 1 99 ? 20.885 -8.443 -30.617 1.00 83.81 99 GLY A N 1
ATOM 755 C CA . GLY A 1 99 ? 21.226 -9.761 -31.152 1.00 83.81 99 GLY A CA 1
ATOM 756 C C . GLY A 1 99 ? 21.791 -10.722 -30.103 1.00 83.81 99 GLY A C 1
ATOM 757 O O . GLY A 1 99 ? 22.392 -11.724 -30.473 1.00 83.81 99 GLY A O 1
ATOM 758 N N . ASP A 1 100 ? 21.581 -10.430 -28.817 1.00 74.12 100 ASP A N 1
ATOM 759 C CA . ASP A 1 100 ? 22.064 -11.225 -27.677 1.00 74.12 100 ASP A CA 1
ATOM 760 C C . ASP A 1 100 ? 21.087 -12.358 -27.278 1.00 74.12 100 ASP A C 1
ATOM 762 O O . ASP A 1 100 ? 21.255 -12.978 -26.225 1.00 74.12 100 ASP A O 1
ATOM 766 N N . ALA A 1 101 ? 20.037 -12.584 -28.080 1.00 59.59 101 ALA A N 1
ATOM 767 C CA . ALA A 1 101 ? 18.923 -13.500 -27.806 1.00 59.59 101 ALA A CA 1
ATOM 768 C C . ALA A 1 101 ? 19.062 -14.860 -28.507 1.00 59.59 101 ALA A C 1
ATOM 770 O O . ALA A 1 101 ? 19.409 -14.879 -29.711 1.00 59.59 101 ALA A O 1
#